Protein AF-A0AB32TNR8-F1 (afdb_monomer_lite)

Sequence (149 aa):
MLELILMVLMFISEAMTLLGLLPPNYVCFHCGIPGHHIRHCPSKGGSSSASHKRIRRSTGIPRSFLLEVDDPNRKGVMMDGSGKYVIPIIDAEAYAAEKKKRPSFSCQTKPLSSSSSAGAASSVQDARGKRSRSPSPPETHGDQKRPRH

pLDDT: mean 75.13, std 16.67, range [41.12, 95.94]

Foldseek 3Di:
DVVVVVVVVVVVVVVVLVVQPDPPPDAEQQDRHPRGHVVPDPCPPPPPPCSVPPAAEPPPDDPVQWDFDQDCPDPQWHAYPVGTTIHGPVVVVVVVDDDDDDPPPDPDDDDDDDDDDDDDDDDDDDDDPDPPDDDDPDDDPPDDDDDDD

Radius of gyration: 29.16 Å; chains: 1; bounding box: 66×81×68 Å

Secondary structure (DSSP, 8-state):
-HHHHHHHHHHHHHHHHHTT---TT-B-TTT--BSS-GGG-GGGGSS-------PEE-TT--GGGEEE-S-TTSTT-EE-TTS-EEEEHHHHHHHHS----PPP----------------------------PPPPPP-------PPP-

Structure (mmCIF, N/CA/C/O backbone):
data_AF-A0AB32TNR8-F1
#
_entry.id   AF-A0AB32TNR8-F1
#
loop_
_atom_site.group_PDB
_atom_site.id
_atom_site.type_symbol
_atom_site.label_atom_id
_atom_site.label_alt_id
_atom_site.label_comp_id
_atom_site.label_asym_id
_atom_site.label_entity_id
_atom_site.label_seq_id
_atom_site.pdbx_PDB_ins_code
_atom_site.Cartn_x
_atom_site.Cartn_y
_atom_site.Cartn_z
_atom_site.occupancy
_atom_site.B_iso_or_equiv
_atom_site.auth_seq_id
_atom_site.auth_comp_id
_atom_site.auth_asym_id
_atom_site.auth_atom_id
_atom_site.pdbx_PDB_model_num
ATOM 1 N N . MET A 1 1 ? 23.024 -1.042 -47.379 1.00 90.88 1 MET A N 1
ATOM 2 C CA . MET A 1 1 ? 22.684 -2.178 -46.490 1.00 90.88 1 MET A CA 1
ATOM 3 C C . MET A 1 1 ? 22.889 -1.814 -45.026 1.00 90.88 1 MET A C 1
ATOM 5 O O . MET A 1 1 ? 21.903 -1.819 -44.310 1.00 90.88 1 MET A O 1
ATOM 9 N N . LEU A 1 2 ? 24.103 -1.439 -44.594 1.00 93.06 2 LEU A N 1
ATOM 10 C CA . LEU A 1 2 ? 24.375 -1.065 -43.194 1.00 93.06 2 LEU A CA 1
ATOM 11 C C . LEU A 1 2 ? 23.494 0.084 -42.674 1.00 93.06 2 LEU A C 1
ATOM 13 O O . LEU A 1 2 ? 22.885 -0.064 -41.625 1.00 93.06 2 LEU A O 1
ATOM 17 N N . GLU A 1 3 ? 23.357 1.172 -43.437 1.00 92.12 3 GLU A N 1
ATOM 18 C CA . GLU A 1 3 ? 22.508 2.316 -43.052 1.00 92.12 3 GLU A CA 1
ATOM 19 C C . GLU A 1 3 ? 21.052 1.911 -42.796 1.00 92.12 3 GLU A C 1
ATOM 21 O O . GLU A 1 3 ? 20.466 2.257 -41.775 1.00 92.12 3 GLU A O 1
ATOM 26 N N . LEU A 1 4 ? 20.483 1.090 -43.685 1.00 92.44 4 LEU A N 1
ATOM 27 C CA . LEU A 1 4 ? 19.126 0.570 -43.522 1.00 92.44 4 LEU A CA 1
ATOM 28 C C . LEU A 1 4 ? 19.015 -0.322 -42.276 1.00 92.44 4 LEU A C 1
ATOM 30 O O . LEU A 1 4 ? 18.015 -0.258 -41.569 1.00 92.44 4 LEU A O 1
ATOM 34 N N . ILE A 1 5 ? 20.045 -1.122 -41.983 1.00 94.31 5 ILE A N 1
ATOM 35 C CA . ILE A 1 5 ? 20.099 -1.946 -40.770 1.00 94.31 5 ILE A CA 1
ATOM 36 C C . ILE A 1 5 ? 20.127 -1.050 -39.525 1.00 94.31 5 ILE A C 1
ATOM 38 O O . ILE A 1 5 ? 19.352 -1.292 -38.607 1.00 94.31 5 ILE A O 1
ATOM 42 N N . LEU A 1 6 ? 20.946 0.006 -39.495 1.00 93.75 6 LEU A N 1
ATOM 43 C CA . LEU A 1 6 ? 21.004 0.942 -38.366 1.00 93.75 6 LEU A CA 1
ATOM 44 C C . LEU A 1 6 ? 19.667 1.658 -38.148 1.00 93.75 6 LEU A C 1
ATOM 46 O O . LEU A 1 6 ? 19.186 1.703 -37.018 1.00 93.75 6 LEU A O 1
ATOM 50 N N . MET A 1 7 ? 19.021 2.133 -39.217 1.00 90.06 7 MET A N 1
ATOM 51 C CA . MET A 1 7 ? 17.698 2.760 -39.128 1.00 90.06 7 MET A CA 1
ATOM 52 C C . MET A 1 7 ? 16.641 1.796 -38.580 1.00 90.06 7 MET A C 1
ATOM 54 O O . MET A 1 7 ? 15.867 2.164 -37.699 1.00 90.06 7 MET A O 1
ATOM 58 N N . VAL A 1 8 ? 16.623 0.549 -39.059 1.00 93.25 8 VAL A N 1
ATOM 59 C CA . VAL A 1 8 ? 15.684 -0.476 -38.581 1.00 93.25 8 VAL A CA 1
ATOM 60 C C . VAL A 1 8 ? 15.971 -0.847 -37.123 1.00 93.25 8 VAL A C 1
ATOM 62 O O . VAL A 1 8 ? 15.034 -0.968 -36.342 1.00 93.25 8 VAL A O 1
ATOM 65 N N . LEU A 1 9 ? 17.236 -0.969 -36.710 1.00 90.88 9 LEU A N 1
ATOM 66 C CA . LEU A 1 9 ? 17.606 -1.247 -35.318 1.00 90.88 9 LEU A CA 1
ATOM 67 C C . LEU A 1 9 ? 17.250 -0.095 -34.374 1.00 90.88 9 LEU A C 1
ATOM 69 O O . LEU A 1 9 ? 16.759 -0.356 -33.277 1.00 90.88 9 LEU A O 1
ATOM 73 N N . MET A 1 10 ? 17.452 1.159 -34.783 1.00 86.31 10 MET A N 1
ATOM 74 C CA . MET A 1 10 ? 17.011 2.324 -34.011 1.00 86.31 10 MET A CA 1
ATOM 75 C C . MET A 1 10 ? 15.488 2.352 -33.886 1.00 86.31 10 MET A C 1
ATOM 77 O O . MET A 1 10 ? 14.982 2.469 -32.774 1.00 86.31 10 MET A O 1
ATOM 81 N N . PHE A 1 11 ? 14.763 2.128 -34.986 1.00 83.50 11 PHE A N 1
ATOM 82 C CA . PHE A 1 11 ? 13.301 2.086 -34.979 1.00 83.50 11 PHE A CA 1
ATOM 83 C C . PHE A 1 11 ? 12.753 0.929 -34.137 1.00 83.50 11 PHE A C 1
ATOM 85 O O . PHE A 1 11 ? 11.783 1.108 -33.413 1.00 83.50 11 PHE A O 1
ATOM 92 N N . ILE A 1 12 ? 13.373 -0.254 -34.181 1.00 82.94 12 ILE A N 1
ATOM 93 C CA . ILE A 1 12 ? 13.003 -1.388 -33.321 1.00 82.94 12 ILE A CA 1
ATOM 94 C C . ILE A 1 12 ? 13.351 -1.091 -31.861 1.00 82.94 12 ILE A C 1
ATOM 96 O O . ILE A 1 12 ? 12.577 -1.450 -30.980 1.00 82.94 12 ILE A O 1
ATOM 100 N N . SER A 1 13 ? 14.478 -0.431 -31.580 1.00 78.38 13 SER A N 1
ATOM 101 C CA . SER A 1 13 ? 14.865 -0.065 -30.212 1.00 78.38 13 SER A CA 1
ATOM 102 C C . SER A 1 13 ? 13.883 0.939 -29.618 1.00 78.38 13 SER A C 1
ATOM 104 O O . SER A 1 13 ? 13.399 0.722 -28.510 1.00 78.38 13 SER A O 1
ATOM 106 N N . GLU A 1 14 ? 13.528 1.975 -30.383 1.00 71.38 14 GLU A N 1
ATOM 107 C CA . GLU A 1 14 ? 12.462 2.919 -30.048 1.00 71.38 14 GLU A CA 1
ATOM 108 C C . GLU A 1 14 ? 11.114 2.212 -29.936 1.00 71.38 14 GLU A C 1
ATOM 110 O O . GLU A 1 14 ? 10.402 2.411 -28.965 1.00 71.38 14 GLU A O 1
ATOM 115 N N . ALA A 1 15 ? 10.759 1.319 -30.860 1.00 65.25 15 ALA A N 1
ATOM 116 C CA . ALA A 1 15 ? 9.513 0.567 -30.785 1.00 65.25 15 ALA A CA 1
ATOM 117 C C . ALA A 1 15 ? 9.476 -0.377 -29.575 1.00 65.25 15 ALA A C 1
ATOM 119 O O . ALA A 1 15 ? 8.411 -0.575 -29.014 1.00 65.25 15 ALA A O 1
ATOM 120 N N . MET A 1 16 ? 10.599 -0.934 -29.118 1.00 67.25 16 MET A N 1
ATOM 121 C CA . MET A 1 16 ? 10.672 -1.748 -27.899 1.00 67.25 16 MET A CA 1
ATOM 122 C C . MET A 1 16 ? 10.513 -0.889 -26.637 1.00 67.25 16 MET A C 1
ATOM 124 O O . MET A 1 16 ? 9.838 -1.315 -25.698 1.00 67.25 16 MET A O 1
ATOM 128 N N . THR A 1 17 ? 11.045 0.338 -26.618 1.00 63.41 17 THR A N 1
ATOM 129 C CA . THR A 1 17 ? 10.721 1.323 -25.572 1.00 63.41 17 THR A CA 1
ATOM 130 C C . THR A 1 17 ? 9.284 1.836 -25.692 1.00 63.41 17 THR A C 1
ATOM 132 O O . THR A 1 17 ? 8.652 2.081 -24.663 1.00 63.41 17 THR A O 1
ATOM 135 N N . LEU A 1 18 ? 8.719 1.925 -26.903 1.00 57.72 18 LEU A N 1
ATOM 136 C CA . LEU A 1 18 ? 7.360 2.420 -27.135 1.00 57.72 18 LEU A CA 1
ATOM 137 C C . LEU A 1 18 ? 6.258 1.355 -26.981 1.00 57.72 18 LEU A C 1
ATOM 139 O O . LEU A 1 18 ? 5.140 1.672 -26.586 1.00 57.72 18 LEU A O 1
ATOM 143 N N . LEU A 1 19 ? 6.551 0.073 -27.190 1.00 58.06 19 LEU A N 1
ATOM 144 C CA . LEU A 1 19 ? 5.688 -1.058 -26.814 1.00 58.06 19 LEU A CA 1
ATOM 145 C C . LEU A 1 19 ? 5.549 -1.158 -25.284 1.00 58.06 19 LEU A C 1
ATOM 147 O O . LEU A 1 19 ? 4.656 -1.831 -24.769 1.00 58.06 19 LEU A O 1
ATOM 151 N N . GLY A 1 20 ? 6.406 -0.432 -24.561 1.00 58.81 20 GLY A N 1
ATOM 152 C CA . GLY A 1 20 ? 6.301 -0.106 -23.149 1.00 58.81 20 GLY A CA 1
ATOM 153 C C . GLY A 1 20 ? 5.875 1.337 -22.866 1.00 58.81 20 GLY A C 1
ATOM 154 O O . GLY A 1 20 ? 6.177 1.797 -21.765 1.00 58.81 20 GLY A O 1
ATOM 155 N N . LEU A 1 21 ? 5.201 2.048 -23.791 1.00 66.56 21 LEU A N 1
ATOM 156 C CA . LEU A 1 21 ? 4.658 3.390 -23.544 1.00 66.56 21 LEU A CA 1
ATOM 157 C C . LEU A 1 21 ? 3.639 3.341 -22.411 1.00 66.56 21 LEU A C 1
ATOM 159 O O . LEU A 1 21 ? 2.431 3.167 -22.574 1.00 66.56 21 LEU A O 1
ATOM 163 N N . LEU A 1 22 ? 4.172 3.516 -21.217 1.00 72.56 22 LEU A N 1
ATOM 164 C CA . LEU A 1 22 ? 3.418 3.860 -20.047 1.00 72.56 22 LEU A CA 1
ATOM 165 C C . LEU A 1 22 ? 2.767 5.219 -20.299 1.00 72.56 22 LEU A C 1
ATOM 167 O O . LEU A 1 22 ? 3.429 6.119 -20.820 1.00 72.56 22 LEU A O 1
ATOM 171 N N . PRO A 1 23 ? 1.491 5.396 -19.915 1.00 82.62 23 PRO A N 1
ATOM 172 C CA . PRO A 1 23 ? 0.881 6.715 -19.887 1.00 82.62 23 PRO A CA 1
ATOM 173 C C . PRO A 1 23 ? 1.836 7.725 -19.228 1.00 82.62 23 PRO A C 1
ATOM 175 O O . PRO A 1 23 ? 2.501 7.353 -18.258 1.00 82.62 23 PRO A O 1
ATOM 178 N N . PRO A 1 24 ? 1.890 8.991 -19.680 1.00 80.69 24 PRO A N 1
ATOM 179 C CA . PRO A 1 24 ? 2.877 9.973 -19.210 1.00 80.69 24 PRO A CA 1
ATOM 180 C C . PRO A 1 24 ? 2.861 10.183 -17.685 1.00 80.69 24 PRO A C 1
ATOM 182 O O . PRO A 1 24 ? 3.862 10.580 -17.102 1.00 80.69 24 PRO A O 1
ATOM 185 N N . ASN A 1 25 ? 1.744 9.846 -17.029 1.00 86.75 25 ASN A N 1
ATOM 186 C CA . ASN A 1 25 ? 1.550 9.945 -15.581 1.00 86.75 25 ASN A CA 1
ATOM 187 C C . ASN A 1 25 ? 1.477 8.579 -14.872 1.00 86.75 25 ASN A C 1
ATOM 189 O O . ASN A 1 25 ? 1.022 8.492 -13.729 1.00 86.75 25 ASN A O 1
ATOM 193 N N . TYR A 1 26 ? 1.853 7.485 -15.539 1.00 89.25 26 TYR A N 1
ATOM 194 C CA . TYR A 1 26 ? 1.895 6.176 -14.900 1.00 89.25 26 TYR A CA 1
ATOM 195 C C . TYR A 1 26 ? 3.079 6.107 -13.933 1.00 89.25 26 TYR A C 1
ATOM 197 O O . TYR A 1 26 ? 4.220 6.432 -14.257 1.00 89.25 26 TYR A O 1
ATOM 205 N N . VAL A 1 27 ? 2.803 5.582 -12.746 1.00 87.12 27 VAL A N 1
ATOM 206 C CA . VAL A 1 27 ? 3.785 5.348 -11.689 1.00 87.12 27 VAL A CA 1
ATOM 207 C C . VAL A 1 27 ? 3.736 3.879 -11.312 1.00 87.12 27 VAL A C 1
ATOM 209 O O . VAL A 1 27 ? 2.649 3.321 -11.146 1.00 87.12 27 VAL A O 1
ATOM 212 N N . CYS A 1 28 ? 4.897 3.245 -11.155 1.00 86.69 28 CYS A N 1
ATOM 213 C CA . CYS 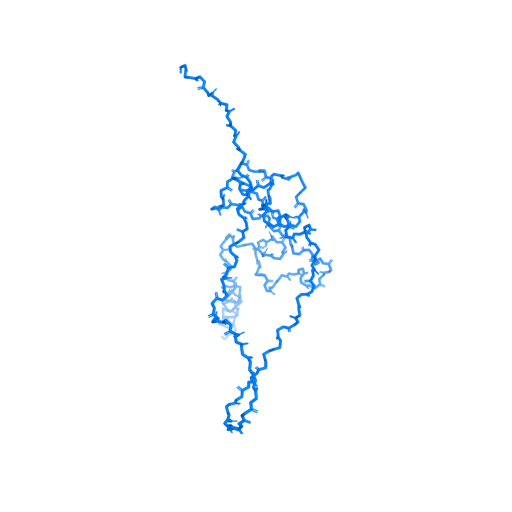A 1 28 ? 4.963 1.841 -10.784 1.00 86.69 28 CYS A CA 1
ATOM 214 C C . CYS A 1 28 ? 4.203 1.580 -9.478 1.00 86.69 28 CYS A C 1
ATOM 216 O O . CYS A 1 28 ? 4.481 2.187 -8.448 1.00 86.69 28 CYS A O 1
ATOM 218 N N . PHE A 1 29 ? 3.257 0.639 -9.491 1.00 85.38 29 PHE A N 1
ATOM 219 C CA . PHE A 1 29 ? 2.476 0.289 -8.300 1.00 85.38 29 PHE A CA 1
ATOM 220 C C . PHE A 1 29 ? 3.276 -0.478 -7.233 1.00 85.38 29 PHE A C 1
ATOM 222 O O . PHE A 1 29 ? 2.773 -0.665 -6.130 1.00 85.38 29 PHE A O 1
ATOM 229 N N . HIS A 1 30 ? 4.501 -0.914 -7.543 1.00 84.06 30 HIS A N 1
ATOM 230 C CA . HIS A 1 30 ? 5.380 -1.585 -6.585 1.00 84.06 30 HIS A CA 1
ATOM 231 C C . HIS A 1 30 ? 6.229 -0.586 -5.784 1.00 84.06 30 HIS A C 1
ATOM 233 O O . HIS A 1 30 ? 6.191 -0.606 -4.557 1.00 84.06 30 HIS A O 1
ATOM 239 N N . CYS A 1 31 ? 6.976 0.291 -6.470 1.00 85.19 31 CYS A N 1
ATOM 240 C CA . CYS A 1 31 ? 7.913 1.240 -5.845 1.00 85.19 31 CYS A CA 1
ATOM 241 C C . CYS A 1 31 ? 7.456 2.708 -5.870 1.00 85.19 31 CYS A C 1
ATOM 243 O O . CYS A 1 31 ? 8.047 3.538 -5.193 1.00 85.19 31 CYS A O 1
ATOM 245 N N . GLY A 1 32 ? 6.428 3.059 -6.647 1.00 84.75 32 GLY A N 1
ATOM 246 C CA . GLY A 1 32 ? 5.932 4.434 -6.754 1.00 84.75 32 GLY A CA 1
ATOM 247 C C . GLY A 1 32 ? 6.746 5.364 -7.661 1.00 84.75 32 GLY A C 1
ATOM 248 O O . GLY A 1 32 ? 6.457 6.554 -7.674 1.00 84.75 32 GLY A O 1
ATOM 249 N N . ILE A 1 33 ? 7.717 4.852 -8.424 1.00 84.69 33 ILE A N 1
ATOM 250 C CA . ILE A 1 33 ? 8.584 5.641 -9.320 1.00 84.69 33 ILE A CA 1
ATOM 251 C C . ILE A 1 33 ? 8.046 5.570 -10.769 1.00 84.69 33 ILE A C 1
ATOM 253 O O . ILE A 1 33 ? 7.587 4.496 -11.184 1.00 84.69 33 ILE A O 1
ATOM 257 N N . PRO A 1 34 ? 8.035 6.678 -11.542 1.00 87.12 34 PRO A N 1
ATOM 258 C CA . PRO A 1 34 ? 7.630 6.668 -12.950 1.00 87.12 34 PRO A CA 1
ATOM 259 C C . PRO A 1 34 ? 8.659 5.964 -13.854 1.00 87.12 34 PRO A C 1
ATOM 261 O O . PRO A 1 34 ? 9.770 5.644 -13.437 1.00 87.12 34 PRO A O 1
ATOM 264 N N . GLY A 1 35 ? 8.277 5.697 -15.105 1.00 86.38 35 GLY A N 1
ATOM 265 C CA . GLY A 1 35 ? 9.186 5.195 -16.147 1.00 86.38 35 GLY A CA 1
ATOM 266 C C . GLY A 1 35 ? 9.231 3.675 -16.345 1.00 86.38 35 GLY A C 1
ATOM 267 O O . GLY A 1 35 ? 9.820 3.220 -17.318 1.00 86.38 35 GLY A O 1
ATOM 268 N N . HIS A 1 36 ? 8.596 2.866 -15.488 1.00 87.56 36 HIS A N 1
ATOM 269 C CA . HIS A 1 36 ? 8.535 1.409 -15.681 1.00 87.56 36 HIS A CA 1
ATOM 270 C C . HIS A 1 36 ? 7.232 0.787 -15.167 1.00 87.56 36 HIS A C 1
ATOM 272 O O . HIS A 1 36 ? 6.639 1.236 -14.186 1.00 87.56 36 HIS A O 1
ATOM 278 N N . HIS A 1 37 ? 6.768 -0.276 -15.827 1.00 87.62 37 HIS A N 1
ATOM 279 C CA . HIS A 1 37 ? 5.550 -0.999 -15.450 1.00 87.62 37 HIS A CA 1
ATOM 280 C C . HIS A 1 37 ? 5.746 -1.805 -14.154 1.00 87.62 37 HIS A C 1
ATOM 282 O O . HIS A 1 37 ? 6.850 -2.270 -13.883 1.00 87.62 37 HIS A O 1
ATOM 288 N N . ILE A 1 38 ? 4.670 -2.098 -13.403 1.00 86.19 38 ILE A N 1
ATOM 289 C CA . ILE A 1 38 ? 4.741 -2.938 -12.184 1.00 86.19 38 ILE A CA 1
ATOM 290 C C . ILE A 1 38 ? 5.389 -4.308 -12.453 1.00 86.19 38 ILE A C 1
ATOM 292 O O . ILE A 1 38 ? 6.078 -4.852 -11.593 1.00 86.19 38 ILE A O 1
ATOM 296 N N . ARG A 1 39 ? 5.223 -4.855 -13.665 1.00 86.88 39 ARG A N 1
ATOM 297 C CA . ARG A 1 39 ? 5.818 -6.142 -14.062 1.00 86.88 39 ARG A CA 1
ATOM 298 C C . ARG A 1 39 ? 7.341 -6.082 -14.233 1.00 86.88 39 ARG A C 1
ATOM 300 O O . ARG A 1 39 ? 7.990 -7.095 -13.977 1.00 86.88 39 ARG A O 1
ATOM 307 N N . HIS A 1 40 ? 7.873 -4.914 -14.598 1.00 86.12 40 HIS A N 1
ATOM 308 C CA . HIS A 1 40 ? 9.288 -4.631 -14.870 1.00 86.12 40 HIS A CA 1
ATOM 309 C C . HIS A 1 40 ? 9.918 -3.764 -13.767 1.00 86.12 40 HIS A C 1
ATOM 311 O O . HIS A 1 40 ? 10.819 -2.973 -14.026 1.00 86.12 40 HIS A O 1
ATOM 317 N N . CYS A 1 41 ? 9.412 -3.861 -12.534 1.00 86.38 41 CYS A N 1
ATOM 318 C CA . CYS A 1 41 ? 9.961 -3.110 -11.412 1.00 86.38 41 CYS A CA 1
ATOM 319 C C . CYS A 1 41 ? 11.409 -3.548 -11.126 1.00 86.38 41 CYS A C 1
ATOM 321 O O . CYS A 1 41 ? 11.613 -4.723 -10.812 1.00 86.38 41 CYS A O 1
ATOM 323 N N . PRO A 1 42 ? 12.402 -2.639 -11.155 1.00 86.12 42 PRO A N 1
ATOM 324 C CA . PRO A 1 42 ? 13.795 -2.984 -10.865 1.00 86.12 42 PRO A CA 1
ATOM 325 C C . PRO A 1 42 ? 13.975 -3.467 -9.417 1.00 86.12 42 PRO A C 1
ATOM 327 O O . PRO A 1 42 ? 14.850 -4.273 -9.127 1.00 86.12 42 PRO A O 1
ATOM 330 N N . SER A 1 43 ? 13.080 -3.058 -8.509 1.00 79.12 43 SER A N 1
ATOM 331 C CA . SER A 1 43 ? 13.062 -3.501 -7.110 1.00 79.12 43 SER A CA 1
ATOM 332 C C . SER A 1 43 ? 12.534 -4.932 -6.911 1.00 79.12 43 SER A C 1
ATOM 334 O O . SER A 1 43 ? 12.554 -5.416 -5.783 1.00 79.12 43 SER A O 1
ATOM 336 N N . LYS A 1 44 ? 12.046 -5.624 -7.952 1.00 71.44 44 LYS A N 1
ATOM 337 C CA . LYS A 1 44 ? 11.392 -6.944 -7.829 1.00 71.44 44 LYS A CA 1
ATOM 338 C C . LYS A 1 44 ? 12.338 -8.063 -7.357 1.00 71.44 44 LYS A C 1
ATOM 340 O O . LYS A 1 44 ? 11.861 -9.082 -6.871 1.00 71.44 44 LYS A O 1
ATOM 345 N N . GLY A 1 45 ? 13.654 -7.870 -7.488 1.00 65.12 45 GLY A N 1
ATOM 346 C CA . GLY A 1 45 ? 14.688 -8.811 -7.033 1.00 65.12 45 GLY A CA 1
ATOM 347 C C . GLY A 1 45 ? 15.359 -8.453 -5.701 1.00 65.12 45 GLY A C 1
ATOM 348 O O . GLY A 1 45 ? 16.204 -9.210 -5.235 1.00 65.12 45 GLY A O 1
ATOM 349 N N . GLY A 1 46 ? 15.012 -7.318 -5.087 1.00 59.66 46 GLY A N 1
ATOM 350 C CA . GLY A 1 46 ? 15.579 -6.868 -3.815 1.00 59.66 46 GLY A CA 1
ATOM 351 C C . GLY A 1 46 ? 14.544 -6.952 -2.699 1.00 59.66 46 GLY A C 1
ATOM 352 O O . GLY A 1 46 ? 13.373 -6.663 -2.923 1.00 59.66 46 GLY A O 1
ATOM 353 N N . SER A 1 47 ? 14.976 -7.344 -1.503 1.00 56.91 47 SER A N 1
ATOM 354 C CA . SER A 1 47 ? 14.200 -7.520 -0.266 1.00 56.91 47 SER A CA 1
ATOM 355 C C . SER A 1 47 ? 13.482 -6.242 0.233 1.00 56.91 47 SER A C 1
ATOM 357 O O . SER A 1 47 ? 13.732 -5.750 1.329 1.00 56.91 47 SER A O 1
ATOM 359 N N . SER A 1 48 ? 12.551 -5.704 -0.549 1.00 53.78 48 SER A N 1
ATOM 360 C CA . SER A 1 48 ? 11.576 -4.701 -0.124 1.00 53.78 48 SER A CA 1
ATOM 361 C C . SER A 1 48 ? 10.182 -5.228 -0.455 1.00 53.78 48 SER A C 1
ATOM 363 O O . SER A 1 48 ? 9.526 -4.829 -1.415 1.00 53.78 48 SER A O 1
ATOM 365 N N . SER A 1 49 ? 9.735 -6.200 0.344 1.00 52.22 49 SER A N 1
ATOM 366 C CA . SER A 1 49 ? 8.382 -6.773 0.301 1.00 52.22 49 SER A CA 1
ATOM 367 C C . SER A 1 49 ? 7.296 -5.792 0.763 1.00 52.22 49 SER A C 1
ATOM 369 O O . SER A 1 49 ? 6.108 -6.121 0.766 1.00 52.22 49 SER A O 1
ATOM 371 N N . ALA A 1 50 ? 7.671 -4.564 1.113 1.00 54.78 50 ALA A N 1
ATOM 372 C CA . ALA A 1 50 ? 6.742 -3.471 1.284 1.00 54.78 50 ALA A CA 1
ATOM 373 C C . ALA A 1 50 ? 6.473 -2.848 -0.089 1.00 54.78 50 ALA A C 1
ATOM 375 O O . ALA A 1 50 ? 7.021 -1.801 -0.419 1.00 54.78 50 ALA A O 1
ATOM 376 N N . SER A 1 51 ? 5.607 -3.471 -0.903 1.00 58.28 51 SER A N 1
ATOM 377 C CA . SER A 1 51 ? 4.925 -2.719 -1.965 1.00 58.28 51 SER A CA 1
ATOM 378 C C . SER A 1 51 ? 4.410 -1.447 -1.305 1.00 58.28 51 SER A C 1
ATOM 380 O O . SER A 1 51 ? 3.644 -1.570 -0.347 1.00 58.28 51 SER A O 1
ATOM 382 N N . HIS A 1 52 ? 4.885 -0.268 -1.718 1.00 62.41 52 HIS A N 1
ATOM 383 C CA . HIS A 1 52 ? 4.511 0.989 -1.073 1.00 62.41 52 HIS A CA 1
ATOM 384 C C . HIS A 1 52 ? 2.987 1.075 -1.154 1.00 62.41 52 HIS A C 1
ATOM 386 O O . HIS A 1 52 ? 2.430 1.349 -2.222 1.00 62.41 52 HIS A O 1
ATOM 392 N N . LYS A 1 53 ? 2.295 0.731 -0.059 1.00 68.88 53 LYS A N 1
ATOM 393 C CA . LYS A 1 53 ? 0.838 0.660 -0.040 1.00 68.88 53 LYS A CA 1
ATOM 394 C C . LYS A 1 53 ? 0.366 2.090 -0.117 1.00 68.88 53 LYS A C 1
ATOM 396 O O . LYS A 1 53 ? 0.285 2.784 0.887 1.00 68.88 53 LYS A O 1
ATOM 401 N N . ARG A 1 54 ? 0.112 2.547 -1.340 1.00 77.81 54 ARG A N 1
ATOM 402 C CA . ARG A 1 54 ? -0.439 3.870 -1.578 1.00 77.81 54 ARG A CA 1
ATOM 403 C C . ARG A 1 54 ? -1.758 3.947 -0.817 1.00 77.81 54 ARG A C 1
ATOM 405 O O . ARG A 1 54 ? -2.691 3.212 -1.152 1.00 77.81 54 ARG A O 1
ATOM 412 N N . ILE A 1 55 ? -1.807 4.811 0.192 1.00 84.19 55 ILE A N 1
ATOM 413 C CA . ILE A 1 55 ? -3.012 5.048 0.981 1.00 84.19 55 ILE A CA 1
ATOM 414 C C . ILE A 1 55 ? -4.098 5.517 0.010 1.00 84.19 55 ILE A C 1
ATOM 416 O O . ILE A 1 55 ? -3.911 6.460 -0.764 1.00 84.19 55 ILE A O 1
ATOM 420 N N . ARG A 1 56 ? -5.201 4.768 -0.043 1.00 87.81 56 ARG A N 1
ATOM 421 C CA . ARG A 1 56 ? -6.325 5.057 -0.939 1.00 87.81 56 ARG A CA 1
ATOM 422 C C . ARG A 1 56 ? -7.215 6.113 -0.293 1.00 87.81 56 ARG A C 1
ATOM 424 O O . ARG A 1 56 ? -7.318 6.160 0.925 1.00 87.81 56 ARG A O 1
ATOM 431 N N . ARG A 1 57 ? -7.875 6.943 -1.101 1.00 92.06 57 ARG A N 1
ATOM 432 C CA . ARG A 1 57 ? -8.885 7.882 -0.594 1.00 92.06 57 ARG A CA 1
ATOM 433 C C . ARG A 1 57 ? -10.207 7.157 -0.327 1.00 92.06 57 ARG A C 1
ATOM 435 O O . ARG A 1 57 ? -10.582 6.293 -1.119 1.00 92.06 57 ARG A O 1
ATOM 442 N N . SER A 1 58 ? -10.921 7.511 0.739 1.00 92.56 58 SER A N 1
ATOM 443 C CA . SER A 1 58 ? -12.252 6.990 1.081 1.00 92.56 58 SER A CA 1
ATOM 444 C C . SER A 1 58 ? -13.344 7.666 0.240 1.00 92.56 58 SER A C 1
ATOM 446 O O . SER A 1 58 ? -14.220 8.379 0.719 1.00 92.56 58 SER A O 1
ATOM 448 N N . THR A 1 59 ? -13.290 7.465 -1.075 1.00 92.00 59 THR A N 1
ATOM 449 C CA . THR A 1 59 ? -14.312 7.972 -1.998 1.00 92.00 59 THR A CA 1
ATOM 450 C C . THR A 1 59 ? -15.578 7.116 -1.925 1.00 92.00 59 THR A C 1
ATOM 452 O O . THR A 1 59 ? -15.495 5.900 -2.082 1.00 92.00 59 THR A O 1
ATOM 455 N N . GLY A 1 60 ? -16.749 7.736 -1.737 1.00 92.94 60 GLY A N 1
ATOM 456 C CA . GLY A 1 60 ? -18.054 7.055 -1.782 1.00 92.94 60 GLY A CA 1
ATOM 457 C C . GLY A 1 60 ? -18.503 6.376 -0.480 1.00 92.94 60 GLY A C 1
ATOM 458 O O . GLY A 1 60 ? -19.607 5.844 -0.436 1.00 92.94 60 GLY A O 1
ATOM 459 N N . ILE A 1 61 ? -17.692 6.414 0.581 1.00 92.81 61 ILE A N 1
ATOM 460 C CA . ILE A 1 61 ? -18.050 5.884 1.905 1.00 92.81 61 ILE A CA 1
ATOM 461 C C . ILE A 1 61 ? -18.524 7.051 2.788 1.00 92.81 61 ILE A C 1
ATOM 463 O O . ILE A 1 61 ? -17.803 8.046 2.896 1.00 92.81 61 ILE A O 1
ATOM 467 N N . PRO A 1 62 ? -19.705 6.977 3.429 1.00 94.81 62 PRO A N 1
ATOM 468 C CA . PRO A 1 62 ? -20.159 8.036 4.324 1.00 94.81 62 PRO A CA 1
ATOM 469 C C . PRO A 1 62 ? -19.257 8.173 5.559 1.00 94.81 62 PRO A C 1
ATOM 471 O O . PRO A 1 62 ? -18.773 7.180 6.101 1.00 94.81 62 PRO A O 1
ATOM 474 N N . ARG A 1 63 ? -19.081 9.406 6.053 1.00 93.31 63 ARG A N 1
ATOM 475 C CA . ARG A 1 63 ? -18.196 9.712 7.195 1.00 93.31 63 ARG A CA 1
ATOM 476 C C . ARG A 1 63 ? -18.564 8.980 8.488 1.00 93.31 63 ARG A C 1
ATOM 478 O O . ARG A 1 63 ? -17.674 8.645 9.249 1.00 93.31 63 ARG A O 1
ATOM 485 N N . SER A 1 64 ? -19.840 8.670 8.705 1.00 94.69 64 SER A N 1
ATOM 486 C CA . SER A 1 64 ? -20.297 7.913 9.879 1.00 94.69 64 SER A CA 1
ATOM 487 C C . SER A 1 64 ? -19.815 6.459 9.916 1.00 94.69 64 SER A C 1
ATOM 489 O O . SER A 1 64 ? -19.863 5.833 10.966 1.00 94.69 64 SER A O 1
ATOM 491 N N . PHE A 1 65 ? -19.353 5.916 8.787 1.00 95.25 65 PHE A N 1
ATOM 492 C CA . PHE A 1 65 ? -18.812 4.558 8.685 1.00 95.25 65 PHE A CA 1
ATOM 493 C C . PHE A 1 65 ? -17.283 4.550 8.788 1.00 95.25 65 PHE A C 1
ATOM 495 O O . PHE A 1 65 ? -16.667 3.492 8.655 1.00 95.25 65 PHE A O 1
ATOM 502 N N . LEU A 1 66 ? -16.667 5.718 8.985 1.00 95.31 66 LEU A N 1
ATOM 503 C CA . LEU A 1 66 ? -15.228 5.904 9.070 1.00 95.31 66 LEU A CA 1
ATOM 504 C C . LEU A 1 66 ? -14.835 6.192 10.521 1.00 95.31 66 LEU A C 1
ATOM 506 O O . LEU A 1 66 ? -15.409 7.053 11.179 1.00 95.31 66 LEU A O 1
ATOM 510 N N . LEU A 1 67 ? -13.826 5.471 10.990 1.00 94.38 67 LEU A N 1
ATOM 511 C CA . LEU A 1 67 ? -13.130 5.710 12.242 1.00 94.38 67 LEU A CA 1
ATOM 512 C C . LEU A 1 67 ? -11.867 6.517 11.935 1.00 94.38 67 LEU A C 1
ATOM 514 O O . LEU A 1 67 ? -11.027 6.041 11.172 1.00 94.38 67 LEU A O 1
ATOM 518 N N . GLU A 1 68 ? -11.735 7.718 12.499 1.00 95.00 68 GLU A N 1
ATOM 519 C CA . GLU A 1 68 ? -10.490 8.499 12.429 1.00 95.00 68 GLU A CA 1
ATOM 520 C C . GLU A 1 68 ? -9.380 7.781 13.220 1.00 95.00 68 GLU A C 1
ATOM 522 O O . GLU A 1 68 ? -9.628 7.220 14.288 1.00 95.00 68 GLU A O 1
ATOM 527 N N . VAL A 1 69 ? -8.168 7.744 12.666 1.00 93.75 69 VAL A N 1
ATOM 528 C CA . VAL A 1 69 ? -7.003 7.048 13.234 1.00 93.75 69 VAL A CA 1
ATOM 529 C C . VAL A 1 69 ? -5.770 7.924 13.040 1.00 93.75 69 VAL A C 1
ATOM 531 O O . VAL A 1 69 ? -5.621 8.514 11.980 1.00 93.75 69 VAL A O 1
ATOM 534 N N . ASP A 1 70 ? -4.862 7.985 14.013 1.00 93.44 70 ASP A N 1
ATOM 535 C CA . ASP A 1 70 ? -3.622 8.769 13.879 1.00 93.44 70 ASP A CA 1
ATOM 536 C C . ASP A 1 70 ? -2.501 7.993 13.160 1.00 93.44 70 ASP A C 1
ATOM 538 O O . ASP A 1 70 ? -1.651 8.578 12.489 1.00 93.44 70 ASP A O 1
ATOM 542 N N . ASP A 1 71 ? -2.519 6.660 13.252 1.00 91.12 71 ASP A N 1
ATOM 543 C CA . ASP A 1 71 ? -1.491 5.768 12.712 1.00 91.12 71 ASP A CA 1
ATOM 544 C C . ASP A 1 71 ? -1.659 5.473 11.205 1.00 91.12 71 ASP A C 1
ATOM 546 O O . ASP A 1 71 ? -2.532 4.680 10.826 1.00 91.12 71 ASP A O 1
ATOM 550 N N . PRO A 1 72 ? -0.764 5.953 10.318 1.00 89.50 72 PRO A N 1
ATOM 551 C CA . PRO A 1 72 ? -0.842 5.671 8.880 1.00 89.50 72 PRO A CA 1
ATOM 552 C C . PRO A 1 72 ? -0.491 4.218 8.510 1.00 89.50 72 PRO A C 1
ATOM 554 O O . PRO A 1 72 ? -0.788 3.767 7.405 1.00 89.50 72 PRO A O 1
ATOM 557 N N . ASN A 1 73 ? 0.156 3.473 9.414 1.00 88.00 73 ASN A N 1
ATOM 558 C CA . ASN A 1 73 ? 0.613 2.098 9.173 1.00 88.00 73 ASN A CA 1
ATOM 559 C C . ASN A 1 73 ? -0.422 1.027 9.577 1.00 88.00 73 ASN A C 1
ATOM 561 O O . ASN A 1 73 ? -0.205 -0.174 9.381 1.00 88.00 73 ASN A O 1
ATOM 565 N N . ARG A 1 74 ? -1.558 1.423 10.164 1.00 88.06 74 ARG A N 1
ATOM 566 C CA . ARG A 1 74 ? -2.600 0.472 10.565 1.00 88.06 74 ARG A CA 1
ATOM 567 C C . ARG A 1 74 ? -3.233 -0.184 9.327 1.00 88.06 74 ARG A C 1
ATOM 569 O O . ARG A 1 74 ? -3.336 0.396 8.246 1.00 88.06 74 ARG A O 1
ATOM 576 N N . LYS A 1 75 ? -3.633 -1.454 9.444 1.00 87.62 75 LYS A N 1
ATOM 577 C CA . LYS A 1 75 ? -4.239 -2.187 8.317 1.00 87.62 75 LYS A CA 1
ATOM 578 C C . LYS A 1 75 ? -5.590 -1.573 7.954 1.00 87.62 75 LYS A C 1
ATOM 580 O O . LYS A 1 75 ? -6.405 -1.337 8.836 1.00 87.62 75 LYS A O 1
ATOM 585 N N . GLY A 1 76 ? -5.825 -1.370 6.658 1.00 88.88 76 GLY A N 1
ATOM 586 C CA . GLY A 1 76 ? -7.073 -0.786 6.158 1.00 88.88 76 GLY A CA 1
ATOM 587 C C . GLY A 1 76 ? -7.130 0.742 6.220 1.00 88.88 76 GLY A C 1
ATOM 588 O O . GLY A 1 76 ? -8.188 1.296 5.955 1.00 88.88 76 GLY A O 1
ATOM 589 N N . VAL A 1 77 ? -6.021 1.423 6.536 1.00 93.31 77 VAL A N 1
ATOM 590 C CA . VAL A 1 77 ? -5.980 2.891 6.535 1.00 93.31 77 VAL A CA 1
ATOM 591 C C . VAL A 1 77 ? -6.191 3.452 5.133 1.00 93.31 77 VAL A C 1
ATOM 593 O O . VAL A 1 77 ? -5.577 3.035 4.146 1.00 93.31 77 VAL A O 1
ATOM 596 N N . MET A 1 78 ? -7.078 4.434 5.083 1.00 93.19 78 MET A N 1
ATOM 597 C CA . MET A 1 78 ? -7.445 5.254 3.944 1.00 93.19 78 MET A CA 1
ATOM 598 C C . MET A 1 78 ? -7.296 6.729 4.337 1.00 93.19 78 MET A C 1
ATOM 600 O O . MET A 1 78 ? -7.175 7.055 5.513 1.00 93.19 78 MET A O 1
ATOM 604 N N . MET A 1 79 ? -7.305 7.630 3.361 1.00 93.62 79 MET A N 1
ATOM 605 C CA . MET A 1 79 ? -7.387 9.074 3.596 1.00 93.62 79 MET A CA 1
ATOM 606 C C . MET A 1 79 ? -8.799 9.570 3.314 1.00 93.62 79 MET A C 1
ATOM 608 O O . MET A 1 79 ? -9.367 9.226 2.278 1.00 93.62 79 MET A O 1
ATOM 612 N N . ASP A 1 80 ? -9.352 10.401 4.185 1.00 93.69 80 ASP A N 1
ATOM 613 C CA . ASP A 1 80 ? -10.597 11.105 3.898 1.00 93.69 80 ASP A CA 1
ATOM 614 C C . ASP A 1 80 ? -10.402 12.241 2.870 1.00 93.69 80 ASP A C 1
ATOM 616 O O . ASP A 1 80 ? -9.306 12.487 2.355 1.00 93.69 80 ASP A O 1
ATOM 620 N N . GLY A 1 81 ? -11.492 12.933 2.526 1.00 91.69 81 GLY A N 1
ATOM 621 C CA . GLY A 1 81 ? -11.433 14.111 1.654 1.00 91.69 81 GLY A CA 1
ATOM 622 C C . GLY A 1 81 ? -10.734 15.323 2.285 1.00 91.69 81 GLY A C 1
ATOM 623 O O . GLY A 1 81 ? -10.359 16.240 1.561 1.00 91.69 81 GLY A O 1
ATOM 624 N N . SER A 1 82 ? -10.550 15.327 3.607 1.00 91.81 82 SER A N 1
ATOM 625 C CA . SER A 1 82 ? -9.906 16.393 4.380 1.00 91.81 82 SER A CA 1
ATOM 626 C C . SER A 1 82 ? -8.409 16.147 4.620 1.00 91.81 82 SER A C 1
ATOM 628 O O . SER A 1 82 ? -7.720 17.051 5.081 1.00 91.81 82 SER A O 1
ATOM 630 N N . GLY A 1 83 ? -7.892 14.962 4.279 1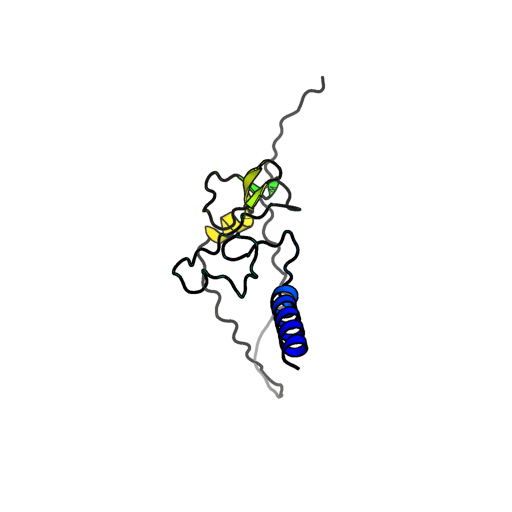.00 91.38 83 GLY A N 1
ATOM 631 C CA . GLY A 1 83 ? -6.498 14.556 4.471 1.00 91.38 83 GLY A CA 1
ATOM 632 C C . GLY A 1 83 ? -6.207 13.803 5.775 1.00 91.38 83 GLY A C 1
ATOM 633 O O . GLY A 1 83 ? -5.047 13.493 6.032 1.00 91.38 83 GLY A O 1
ATOM 634 N N . LYS A 1 84 ? -7.219 13.482 6.583 1.00 94.06 84 LYS A N 1
ATOM 635 C CA . LYS A 1 84 ? -7.097 12.668 7.797 1.00 94.06 84 LYS A CA 1
ATOM 636 C C . LYS A 1 84 ? -7.030 11.180 7.461 1.00 94.06 84 LYS A C 1
ATOM 638 O O . LYS A 1 84 ? -7.625 10.729 6.479 1.00 94.06 84 LYS A O 1
ATOM 643 N N . TYR A 1 85 ? -6.353 10.403 8.301 1.00 95.25 85 TYR A N 1
ATOM 644 C CA . TYR A 1 85 ? -6.342 8.949 8.179 1.00 95.25 85 TYR A CA 1
ATOM 645 C C . TYR A 1 85 ? -7.594 8.349 8.819 1.00 95.25 85 TYR A C 1
ATOM 647 O O . TYR A 1 85 ? -8.011 8.725 9.913 1.00 95.25 85 TYR A O 1
ATOM 655 N N . VAL A 1 86 ? -8.218 7.420 8.102 1.00 95.94 86 VAL A N 1
ATOM 656 C CA . VAL A 1 86 ? -9.483 6.796 8.480 1.00 95.94 86 VAL A CA 1
ATOM 657 C C . VAL A 1 86 ? -9.483 5.309 8.147 1.00 95.94 86 VAL A C 1
ATOM 659 O O . VAL A 1 86 ? -8.835 4.877 7.195 1.00 95.94 86 VAL A O 1
ATOM 662 N N . ILE A 1 87 ? -10.242 4.518 8.896 1.00 95.00 87 ILE A N 1
ATOM 663 C CA . ILE A 1 87 ? -10.482 3.093 8.635 1.00 95.00 87 ILE A CA 1
ATOM 664 C C . ILE A 1 87 ? -11.993 2.860 8.664 1.00 95.00 87 ILE A C 1
ATOM 666 O O . ILE A 1 87 ? -12.655 3.379 9.561 1.00 95.00 87 ILE A O 1
ATOM 670 N N . PRO A 1 88 ? -12.580 2.086 7.739 1.00 95.19 88 PRO A N 1
ATOM 671 C CA . PRO A 1 88 ? -13.975 1.682 7.870 1.00 95.19 88 PRO A CA 1
ATOM 672 C C . PRO A 1 88 ? -14.211 0.966 9.208 1.00 95.19 88 PRO A C 1
ATOM 674 O O . PRO A 1 88 ? -13.466 0.050 9.551 1.00 95.19 88 PRO A O 1
ATOM 677 N N . ILE A 1 89 ? -15.250 1.342 9.956 1.00 94.31 89 ILE A N 1
ATOM 678 C CA . ILE A 1 89 ? -15.545 0.761 11.282 1.00 94.31 89 ILE A CA 1
ATOM 679 C C . ILE A 1 89 ? -15.646 -0.772 11.197 1.00 94.31 89 ILE A C 1
ATOM 681 O O . ILE A 1 89 ? -15.044 -1.479 12.001 1.00 94.31 89 ILE A O 1
ATOM 685 N N . I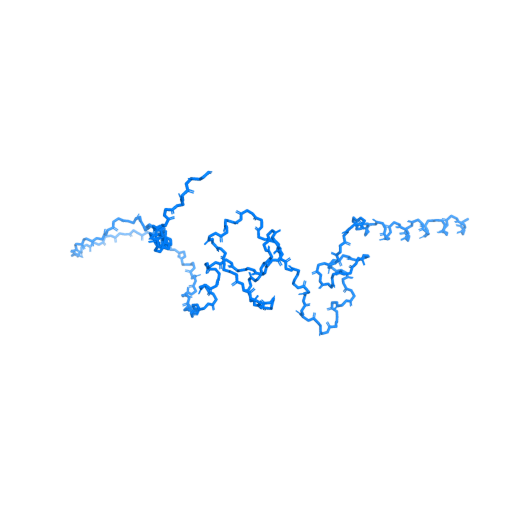LE A 1 90 ? -16.299 -1.286 10.147 1.00 91.81 90 ILE A N 1
ATOM 686 C CA . ILE A 1 90 ? -16.430 -2.729 9.871 1.00 91.81 90 ILE A CA 1
ATOM 687 C C . ILE A 1 90 ? -15.057 -3.405 9.726 1.00 91.81 90 ILE A C 1
ATOM 689 O O . ILE A 1 90 ? -14.854 -4.512 10.221 1.00 91.81 90 ILE A O 1
ATOM 693 N N . ASP A 1 91 ? -14.101 -2.748 9.066 1.00 92.75 91 ASP A N 1
ATOM 694 C CA . ASP A 1 91 ? -12.751 -3.286 8.890 1.00 92.75 91 ASP A CA 1
ATOM 695 C C . ASP A 1 91 ? -11.977 -3.247 10.210 1.00 92.75 91 ASP A C 1
ATOM 697 O O . ASP A 1 91 ? -11.290 -4.210 10.553 1.00 92.75 91 ASP A O 1
ATOM 701 N N . ALA A 1 92 ? -12.106 -2.157 10.972 1.00 91.38 92 ALA A N 1
ATOM 702 C CA . ALA A 1 92 ? -11.491 -2.033 12.289 1.00 91.38 92 ALA A CA 1
ATOM 703 C C . ALA A 1 92 ? -11.957 -3.160 13.229 1.00 91.38 92 ALA A C 1
ATOM 705 O O . ALA A 1 92 ? -11.123 -3.800 13.874 1.00 91.38 92 ALA A O 1
ATOM 706 N N . GLU A 1 93 ? -13.258 -3.459 13.236 1.00 91.62 93 GLU A N 1
ATOM 707 C CA . GLU A 1 93 ? -13.845 -4.585 13.965 1.00 91.62 93 GLU A CA 1
ATOM 708 C C . GLU A 1 93 ? -13.364 -5.936 13.425 1.00 91.62 93 GLU A C 1
ATOM 710 O O . GLU A 1 93 ? -12.958 -6.797 14.201 1.00 91.62 93 GLU A O 1
ATOM 715 N N . ALA A 1 94 ? -13.343 -6.131 12.104 1.00 89.25 94 ALA A N 1
ATOM 716 C CA . ALA A 1 94 ? -12.912 -7.387 11.491 1.00 89.25 94 ALA A CA 1
ATOM 717 C C . ALA A 1 94 ? -11.430 -7.711 11.752 1.00 89.25 94 ALA A C 1
ATOM 719 O O . ALA A 1 94 ? -11.061 -8.884 11.831 1.00 89.25 94 ALA A O 1
ATOM 720 N N . TYR A 1 95 ? -10.573 -6.694 11.878 1.00 85.12 95 TYR A N 1
ATOM 721 C CA . TYR A 1 95 ? -9.173 -6.878 12.265 1.00 85.12 95 TYR A CA 1
ATOM 722 C C . TYR A 1 95 ? -8.989 -7.095 13.768 1.00 85.12 95 TYR A C 1
ATOM 724 O O . TYR A 1 95 ? -8.025 -7.757 14.151 1.00 85.12 95 TYR A O 1
ATOM 732 N N . ALA A 1 96 ? -9.881 -6.552 14.600 1.00 86.88 96 ALA A N 1
ATOM 733 C CA . ALA A 1 96 ? -9.886 -6.790 16.040 1.00 86.88 96 ALA A CA 1
ATOM 734 C C . ALA A 1 96 ? -10.472 -8.167 16.400 1.00 86.88 96 ALA A C 1
ATOM 736 O O . ALA A 1 96 ? -10.040 -8.792 17.365 1.00 86.88 96 ALA A O 1
ATOM 737 N N . ALA A 1 97 ? -11.437 -8.656 15.618 1.00 85.88 97 ALA A N 1
ATOM 738 C CA . ALA A 1 97 ? -12.077 -9.942 15.830 1.00 85.88 97 ALA A CA 1
ATOM 739 C C . ALA A 1 97 ? -11.107 -11.103 15.565 1.00 85.88 97 ALA A C 1
ATOM 741 O O . ALA A 1 97 ? -10.473 -11.206 14.510 1.00 85.88 97 ALA A O 1
ATOM 742 N N . GLU A 1 98 ? -11.030 -12.035 16.513 1.00 78.31 98 GLU A N 1
ATOM 743 C CA . GLU A 1 98 ? -10.243 -13.251 16.352 1.00 78.31 98 GLU A CA 1
ATOM 744 C C . GLU A 1 98 ? -10.794 -14.096 15.193 1.00 78.31 98 GLU A C 1
ATOM 746 O O . GLU A 1 98 ? -11.982 -14.436 15.127 1.00 78.31 98 GLU A O 1
ATOM 751 N N . LYS A 1 99 ? -9.913 -14.462 14.257 1.00 73.62 99 LYS A N 1
ATOM 752 C CA . LYS A 1 99 ? -10.269 -15.279 13.096 1.00 73.62 99 LYS A CA 1
ATOM 753 C C . LYS A 1 99 ? -10.545 -16.715 13.526 1.00 73.62 99 LYS A C 1
ATOM 755 O O . LYS A 1 99 ? -9.673 -17.578 13.446 1.00 73.62 99 LYS A O 1
ATOM 760 N N . LYS A 1 100 ? -11.789 -17.005 13.900 1.00 71.88 100 LYS A N 1
ATOM 761 C CA . LYS A 1 100 ? -12.262 -18.388 14.009 1.00 71.88 100 LYS A CA 1
ATOM 762 C C . LYS A 1 100 ? -12.162 -19.024 12.623 1.00 71.88 100 LYS A C 1
ATOM 764 O O . LYS A 1 100 ? -12.796 -18.557 11.673 1.00 71.88 100 LYS A O 1
ATOM 769 N N . LYS A 1 101 ? -11.326 -20.057 12.485 1.00 73.38 101 LYS A N 1
ATOM 770 C CA . LYS A 1 101 ? -11.189 -20.812 11.234 1.00 73.38 101 LYS A CA 1
ATOM 771 C C . LYS A 1 101 ? -12.570 -21.346 10.857 1.00 73.38 101 LYS A C 1
ATOM 773 O O . LYS A 1 101 ? -13.104 -22.212 11.545 1.00 73.38 101 LYS A O 1
ATOM 778 N N . ARG A 1 102 ? -13.165 -20.822 9.781 1.00 65.94 102 ARG A N 1
ATOM 779 C CA . ARG A 1 102 ? -14.326 -21.482 9.181 1.00 65.94 102 ARG A CA 1
ATOM 780 C C . ARG A 1 102 ? -13.866 -22.858 8.687 1.00 65.94 102 ARG A C 1
ATOM 782 O O . ARG A 1 102 ? -12.777 -22.930 8.109 1.00 65.94 102 ARG A O 1
ATOM 789 N N . PRO A 1 103 ? -14.646 -23.928 8.912 1.00 72.25 103 PRO A N 1
ATOM 790 C CA . PRO A 1 103 ? -14.366 -25.225 8.312 1.00 72.25 103 PRO A CA 1
ATOM 791 C C . PRO A 1 103 ? -14.151 -25.050 6.808 1.00 72.25 103 PRO A C 1
ATOM 793 O O . PRO A 1 103 ? -14.890 -24.300 6.166 1.00 72.25 103 PRO A O 1
ATOM 796 N N . SER A 1 104 ? -13.116 -25.693 6.265 1.00 73.44 104 SER A N 1
ATOM 797 C CA . SER A 1 104 ? -12.847 -25.670 4.826 1.00 73.44 104 SER A CA 1
ATOM 798 C C . SER A 1 104 ? -14.111 -26.084 4.069 1.00 73.44 104 SER A C 1
ATOM 800 O O . SER A 1 104 ? -14.717 -27.108 4.396 1.00 73.44 104 SER A O 1
ATOM 802 N N . PHE A 1 105 ? -14.532 -25.288 3.084 1.00 68.44 105 PHE A N 1
ATOM 803 C CA . PHE A 1 105 ? -15.641 -25.638 2.201 1.00 68.44 105 PHE A CA 1
ATOM 804 C C . PHE A 1 105 ? -15.226 -26.853 1.358 1.00 68.44 105 PHE A C 1
ATOM 806 O O . PHE A 1 105 ? -14.635 -26.695 0.293 1.00 68.44 105 PHE A O 1
ATOM 813 N N . SER A 1 106 ? -15.503 -28.074 1.823 1.00 54.44 106 SER A N 1
ATOM 814 C CA . SER A 1 106 ? -15.447 -29.247 0.948 1.00 54.44 106 SER A CA 1
ATOM 815 C C . SER A 1 106 ? -16.761 -29.327 0.171 1.00 54.44 106 SER A C 1
ATOM 817 O O . SER A 1 106 ? -17.823 -29.603 0.729 1.00 54.44 106 SER A O 1
ATOM 819 N N . CYS A 1 107 ? -16.699 -29.024 -1.127 1.00 46.62 107 CYS A N 1
ATOM 820 C CA . CYS A 1 107 ? -17.746 -29.380 -2.079 1.00 46.62 107 CYS A CA 1
ATOM 821 C C . CYS A 1 107 ? -17.855 -30.908 -2.108 1.00 46.62 107 CYS A C 1
ATOM 823 O O . CYS A 1 107 ? -17.092 -31.561 -2.813 1.00 46.62 107 CYS A O 1
ATOM 825 N N . GLN A 1 108 ? -18.778 -31.492 -1.345 1.00 52.03 108 GLN A N 1
ATOM 826 C CA . GLN A 1 108 ? -19.199 -32.867 -1.593 1.00 52.03 108 GLN A CA 1
ATOM 827 C C . GLN A 1 108 ? -20.388 -32.846 -2.550 1.00 52.03 108 GLN A C 1
ATOM 829 O O . GLN A 1 108 ? -21.511 -32.506 -2.183 1.00 52.03 108 GLN A O 1
ATOM 834 N N . THR A 1 109 ? -20.108 -33.193 -3.800 1.00 43.53 109 THR A N 1
ATOM 835 C CA . THR A 1 109 ? -21.080 -33.632 -4.796 1.00 43.53 109 THR A CA 1
ATOM 836 C C . THR A 1 109 ? -21.709 -34.952 -4.326 1.00 43.53 109 THR A C 1
ATOM 838 O O . THR A 1 109 ? -21.002 -35.926 -4.090 1.00 43.53 109 THR A O 1
ATOM 841 N N . LYS A 1 110 ? -23.038 -35.016 -4.172 1.00 55.78 110 LYS A N 1
ATOM 842 C CA . LYS A 1 110 ? -23.783 -36.277 -3.976 1.00 55.78 110 LYS A CA 1
ATOM 843 C C . LYS A 1 110 ? -24.752 -36.481 -5.153 1.00 55.78 110 LYS A C 1
ATOM 845 O O . LYS A 1 110 ? -25.596 -35.606 -5.347 1.00 55.78 110 LYS A O 1
ATOM 850 N N . PRO A 1 111 ? -24.658 -37.575 -5.934 1.00 41.84 111 PRO A N 1
ATOM 851 C CA . PRO A 1 111 ? -25.629 -37.904 -6.978 1.00 41.84 111 PRO A CA 1
ATOM 852 C C . PRO A 1 111 ? -26.790 -38.789 -6.465 1.00 41.84 111 PRO A C 1
ATOM 854 O O . PRO A 1 111 ? -26.684 -39.444 -5.432 1.00 41.84 111 PRO A O 1
ATOM 857 N N . LEU A 1 112 ? -27.908 -38.752 -7.204 1.00 41.53 112 LEU A N 1
ATOM 858 C CA . LEU A 1 112 ? -29.225 -39.376 -6.972 1.00 41.53 112 LEU A CA 1
ATOM 859 C C . LEU A 1 112 ? -29.240 -40.923 -7.054 1.00 41.53 112 LEU A C 1
ATOM 861 O O . LEU A 1 112 ? -28.596 -41.476 -7.939 1.00 41.53 112 LEU A O 1
ATOM 865 N N . SER A 1 113 ? -30.068 -41.586 -6.224 1.00 42.03 113 SER A N 1
ATOM 866 C CA . SER A 1 113 ? -30.903 -42.803 -6.491 1.00 42.03 113 SER A CA 1
ATOM 867 C C . SER A 1 113 ? -31.313 -43.457 -5.148 1.00 42.03 113 SER A C 1
ATOM 869 O O . SER A 1 113 ? -30.469 -43.864 -4.365 1.00 42.03 113 SER A O 1
ATOM 871 N N . SER A 1 114 ? -32.542 -43.244 -4.660 1.00 45.81 114 SER A N 1
ATOM 872 C CA . SER A 1 114 ? -33.756 -44.078 -4.821 1.00 45.81 114 SER A CA 1
ATOM 873 C C . SER A 1 114 ? -33.794 -45.377 -3.991 1.00 45.81 114 SER A C 1
ATOM 875 O O . SER A 1 114 ? -33.116 -46.331 -4.343 1.00 45.81 114 SER A O 1
ATOM 877 N N . SER A 1 115 ? -34.669 -45.395 -2.968 1.00 48.06 115 SER A N 1
ATOM 878 C CA . SER A 1 115 ? -35.735 -46.392 -2.684 1.00 48.06 115 SER A CA 1
ATOM 879 C C . SER A 1 115 ? -35.836 -46.837 -1.207 1.00 48.06 115 SER A C 1
ATOM 881 O O . SER A 1 115 ? -34.946 -47.522 -0.722 1.00 48.06 115 SER A O 1
ATOM 883 N N . SER A 1 116 ? -36.952 -46.439 -0.558 1.00 48.59 116 SER A N 1
ATOM 884 C CA . SER A 1 116 ? -37.838 -47.189 0.383 1.00 48.59 116 SER A CA 1
ATOM 885 C C . SER A 1 116 ? -37.207 -48.108 1.454 1.00 48.59 116 SER A C 1
ATOM 887 O O . SER A 1 116 ? -36.429 -48.982 1.119 1.00 48.59 116 SER A O 1
ATOM 889 N N . SER A 1 117 ? -37.559 -48.097 2.746 1.00 50.81 117 SER A N 1
ATOM 890 C CA . SER A 1 117 ? -38.854 -47.833 3.394 1.00 50.81 117 SER A CA 1
ATOM 891 C C . SER A 1 117 ? -38.728 -47.808 4.932 1.00 50.81 117 SER A C 1
ATOM 893 O O . SER A 1 117 ? -37.931 -48.553 5.489 1.00 50.81 117 SER A O 1
ATOM 895 N N . ALA A 1 118 ? -39.643 -47.059 5.563 1.00 47.59 118 ALA A N 1
ATOM 896 C CA . ALA A 1 118 ? -40.174 -47.187 6.930 1.00 47.59 118 ALA A CA 1
ATOM 897 C C . ALA A 1 118 ? -39.266 -46.851 8.135 1.00 47.59 118 ALA A C 1
ATOM 899 O O . ALA A 1 118 ? -38.422 -47.636 8.549 1.00 47.59 118 ALA A O 1
ATOM 900 N N . GLY A 1 119 ? -39.573 -45.727 8.798 1.00 41.12 119 GLY A N 1
ATOM 901 C CA . GLY A 1 119 ? -39.194 -45.517 10.196 1.00 41.12 119 GLY A CA 1
ATOM 902 C C . GLY A 1 119 ? -39.144 -44.058 10.646 1.00 41.12 119 GLY A C 1
ATOM 903 O O . GLY A 1 119 ? -38.137 -43.397 10.456 1.00 41.12 119 GLY A O 1
ATOM 904 N N . ALA A 1 120 ? -40.208 -43.632 11.330 1.00 46.62 120 ALA A N 1
ATOM 905 C CA . ALA A 1 120 ? -40.213 -42.638 12.408 1.00 46.62 120 ALA A CA 1
ATOM 906 C C . ALA A 1 120 ? -39.955 -41.137 12.114 1.00 46.62 120 ALA A C 1
ATOM 908 O O . ALA A 1 120 ? -38.888 -40.701 11.708 1.00 46.62 120 ALA A O 1
ATOM 909 N N . ALA A 1 121 ? -40.960 -40.361 12.534 1.00 49.66 121 ALA A N 1
ATOM 910 C CA . ALA A 1 121 ? -40.849 -39.123 13.307 1.00 49.66 121 ALA A CA 1
ATOM 911 C C . ALA A 1 121 ? -40.260 -37.852 12.654 1.00 49.66 121 ALA A C 1
ATOM 913 O O . ALA A 1 121 ? -39.061 -37.623 12.584 1.00 49.66 121 ALA A O 1
ATOM 914 N N . SER A 1 122 ? -41.205 -36.950 12.365 1.00 54.50 122 SER A N 1
ATOM 915 C CA . SER A 1 122 ? -41.201 -35.519 12.699 1.00 54.50 122 SER A CA 1
ATOM 916 C C . SER A 1 122 ? -40.109 -34.595 12.140 1.00 54.50 122 SER A C 1
ATOM 918 O O . SER A 1 122 ? -38.975 -34.575 12.601 1.00 54.50 122 SER A O 1
ATOM 920 N N . SER A 1 123 ? -40.594 -33.648 11.329 1.00 53.12 123 SER A N 1
ATOM 921 C CA . SER A 1 123 ? -40.247 -32.222 11.381 1.00 53.12 123 SER A CA 1
ATOM 922 C C . SER A 1 123 ? -38.805 -31.851 11.013 1.00 53.12 123 SER A C 1
ATOM 924 O O . SER A 1 123 ? -37.942 -31.696 11.873 1.00 53.12 123 SER A O 1
ATOM 926 N N . VAL A 1 124 ? -38.559 -31.602 9.723 1.00 61.00 124 VAL A N 1
ATOM 927 C CA . VAL A 1 124 ? -37.384 -30.840 9.280 1.00 61.00 124 VAL A CA 1
ATOM 928 C C . VAL A 1 124 ? -37.853 -29.696 8.395 1.00 61.00 124 VAL A C 1
ATOM 930 O O . VAL A 1 124 ? -38.582 -29.878 7.425 1.00 61.00 124 VAL A O 1
ATOM 933 N N . GLN A 1 125 ? -37.469 -28.507 8.835 1.00 62.91 125 GLN A N 1
ATOM 934 C CA . GLN A 1 125 ? -37.914 -27.199 8.393 1.00 62.91 125 GLN A CA 1
ATOM 935 C C . GLN A 1 125 ? -37.398 -26.872 6.991 1.00 62.91 125 GLN A C 1
ATOM 937 O O . GLN A 1 125 ? -36.232 -27.113 6.669 1.00 62.91 125 GLN A O 1
ATOM 942 N N . ASP A 1 126 ? -38.273 -26.259 6.196 1.00 55.16 126 ASP A N 1
ATOM 943 C CA . ASP A 1 126 ? -37.955 -25.728 4.881 1.00 55.16 126 ASP A CA 1
ATOM 944 C C . ASP A 1 126 ? -36.784 -24.743 4.915 1.00 55.16 126 ASP A C 1
ATOM 946 O O . ASP A 1 126 ? -36.699 -23.789 5.698 1.00 55.16 126 ASP A O 1
ATOM 950 N N . ALA A 1 127 ? -35.871 -24.998 3.987 1.00 53.09 127 ALA A N 1
ATOM 951 C CA . ALA A 1 127 ? -34.657 -24.258 3.752 1.00 53.09 127 ALA A CA 1
ATOM 952 C C . ALA A 1 127 ? -34.950 -22.902 3.090 1.00 53.09 127 ALA A C 1
ATOM 954 O O . ALA A 1 127 ? -35.142 -22.786 1.881 1.00 53.09 127 ALA A O 1
ATOM 955 N N . ARG A 1 128 ? -34.857 -21.826 3.871 1.00 59.12 128 ARG A N 1
ATOM 956 C CA . ARG A 1 128 ? -34.497 -20.497 3.354 1.00 59.12 128 ARG A CA 1
ATOM 957 C C . ARG A 1 128 ? -33.650 -19.770 4.393 1.00 59.12 128 ARG A C 1
ATOM 959 O O . ARG A 1 128 ? -34.092 -18.829 5.047 1.00 59.12 128 ARG A O 1
ATOM 966 N N . GLY A 1 129 ? -32.414 -20.243 4.558 1.00 49.69 129 GLY A N 1
ATOM 967 C CA . GLY A 1 129 ? -31.400 -19.593 5.384 1.00 49.69 129 GLY A CA 1
ATOM 968 C C . GLY A 1 129 ? -31.195 -18.150 4.928 1.00 49.69 129 GLY A C 1
ATOM 969 O O . GLY A 1 129 ? -30.627 -17.882 3.869 1.00 49.69 129 GLY A O 1
ATOM 970 N N . LYS A 1 130 ? -31.725 -17.219 5.721 1.00 63.72 130 LYS A N 1
ATOM 971 C CA . LYS A 1 130 ? -31.597 -15.776 5.542 1.00 63.72 130 LYS A CA 1
ATOM 972 C C . LYS A 1 130 ? -30.110 -15.424 5.546 1.00 63.72 130 LYS A C 1
ATOM 974 O O . LYS A 1 130 ? -29.394 -15.798 6.471 1.00 63.72 130 LYS A O 1
ATOM 979 N N . ARG A 1 131 ? -29.650 -14.663 4.544 1.00 59.41 131 ARG A N 1
ATOM 980 C CA . ARG A 1 131 ? -28.418 -13.874 4.684 1.00 59.41 131 ARG A CA 1
ATOM 981 C C . ARG A 1 131 ? -28.639 -13.011 5.919 1.00 59.41 131 ARG A C 1
ATOM 983 O O . ARG A 1 131 ? -29.476 -12.110 5.884 1.00 59.41 131 ARG A O 1
ATOM 990 N N . SER A 1 132 ? -27.977 -13.342 7.019 1.00 57.06 132 SER A N 1
ATOM 991 C CA . SER A 1 132 ? -27.943 -12.492 8.197 1.00 57.06 132 SER A CA 1
ATOM 992 C C . SER A 1 132 ? -27.382 -11.151 7.739 1.00 57.06 132 SER A C 1
ATOM 994 O O . SER A 1 132 ? -26.201 -11.056 7.400 1.00 57.06 132 SER A O 1
ATOM 996 N N . ARG A 1 133 ? -28.256 -10.142 7.637 1.00 59.19 133 ARG A N 1
ATOM 997 C CA . ARG A 1 133 ? -27.828 -8.746 7.594 1.00 59.19 133 ARG A CA 1
ATOM 998 C C . ARG A 1 133 ? -26.964 -8.543 8.829 1.00 59.19 133 ARG A C 1
ATOM 1000 O O . ARG A 1 133 ? -27.380 -8.927 9.922 1.00 59.19 133 ARG A O 1
ATOM 1007 N N . SER A 1 134 ? -25.766 -8.009 8.629 1.00 60.47 134 SER A N 1
ATOM 1008 C CA . SER A 1 134 ? -24.939 -7.522 9.725 1.00 60.47 134 SER A CA 1
ATOM 1009 C C . SER A 1 134 ? -25.802 -6.631 10.627 1.00 60.47 134 SER A C 1
ATOM 1011 O O . SER A 1 134 ? -26.621 -5.877 10.090 1.00 60.47 134 SER A O 1
ATOM 1013 N N . PRO A 1 135 ? -25.674 -6.733 11.959 1.00 65.31 135 PRO A N 1
ATOM 1014 C CA . PRO A 1 135 ? -26.381 -5.839 12.863 1.00 65.31 135 PRO A CA 1
ATOM 1015 C C . PRO A 1 135 ? -26.081 -4.385 12.485 1.00 65.31 135 PRO A C 1
ATOM 1017 O O . PRO A 1 135 ? -24.921 -4.036 12.262 1.00 65.31 135 PRO A O 1
ATOM 1020 N N . SER A 1 136 ? -27.117 -3.552 12.374 1.00 55.62 136 SER A N 1
ATOM 1021 C CA . SER A 1 136 ? -26.923 -2.103 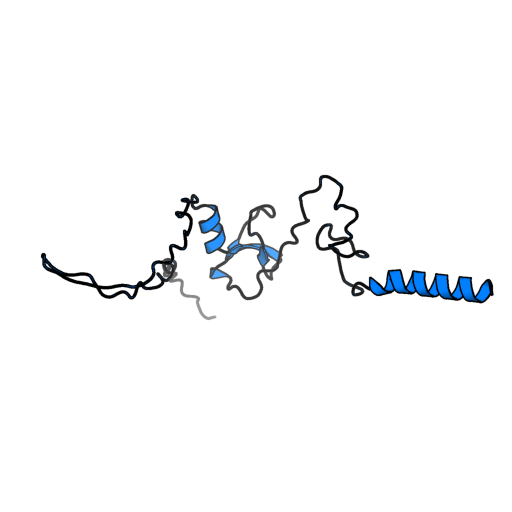12.309 1.00 55.62 136 SER A CA 1
ATOM 1022 C C . SER A 1 136 ? -26.273 -1.638 13.621 1.00 55.62 136 SER A C 1
ATOM 1024 O O . SER A 1 136 ? -26.621 -2.181 14.675 1.00 55.62 136 SER A O 1
ATOM 1026 N N . PRO A 1 137 ? -25.344 -0.668 13.589 1.00 65.50 137 PRO A N 1
ATOM 1027 C CA . PRO A 1 137 ? -24.781 -0.101 14.811 1.00 65.50 137 PRO A CA 1
ATOM 1028 C C . PRO A 1 137 ? -25.893 0.513 15.685 1.00 65.50 137 PRO A C 1
ATOM 1030 O O . PRO A 1 137 ? -26.918 0.939 15.144 1.00 65.50 137 PRO A O 1
ATOM 1033 N N . PRO A 1 138 ? -25.723 0.552 17.020 1.00 69.44 138 PRO A N 1
ATOM 1034 C CA . PRO A 1 138 ? -26.700 1.162 17.916 1.00 69.44 138 PRO A CA 1
ATOM 1035 C C . PRO A 1 138 ? -26.871 2.649 17.585 1.00 69.44 138 PRO A C 1
ATOM 1037 O O . PRO A 1 138 ? -25.892 3.390 17.494 1.00 69.44 138 PRO A O 1
ATOM 1040 N N . GLU A 1 139 ? -28.118 3.087 17.405 1.00 59.44 139 GLU A N 1
ATOM 1041 C CA . GLU A 1 139 ? -28.436 4.496 17.183 1.00 59.44 139 GLU A CA 1
ATOM 1042 C C . GLU A 1 139 ? -28.203 5.275 18.481 1.00 59.44 139 GLU A C 1
ATOM 1044 O O . GLU A 1 139 ? -28.918 5.112 19.469 1.00 59.44 139 GLU A O 1
ATOM 1049 N N . THR A 1 140 ? -27.179 6.124 18.503 1.00 60.19 140 THR A N 1
ATOM 1050 C CA . THR A 1 140 ? -27.012 7.105 19.573 1.00 60.19 140 THR A CA 1
ATOM 1051 C C . THR A 1 140 ? -27.943 8.277 19.288 1.00 60.19 140 THR A C 1
ATOM 1053 O O . THR A 1 140 ? -27.678 9.077 18.388 1.00 60.19 140 THR A O 1
ATOM 1056 N N . HIS A 1 141 ? -29.035 8.373 20.048 1.00 59.31 141 HIS A N 1
ATOM 1057 C CA . HIS A 1 141 ? -29.943 9.519 20.044 1.00 59.31 141 HIS A CA 1
ATOM 1058 C C . HIS A 1 141 ? -29.205 10.737 20.627 1.00 59.31 141 HIS A C 1
ATOM 1060 O O . HIS A 1 141 ? -29.190 10.981 21.831 1.00 59.31 141 HIS A O 1
ATOM 1066 N N . GLY A 1 142 ? -28.499 11.461 19.761 1.00 53.28 142 GLY A N 1
ATOM 1067 C CA . GLY A 1 142 ? -27.865 12.733 20.079 1.00 53.28 142 GLY A CA 1
ATOM 1068 C C . GLY A 1 142 ? -28.878 13.865 19.970 1.00 53.28 142 GLY A C 1
ATOM 1069 O O . GLY A 1 142 ? -28.886 14.594 18.982 1.00 53.28 142 GLY A O 1
ATOM 1070 N N . ASP A 1 143 ? -29.733 14.006 20.979 1.00 57.66 143 ASP A N 1
ATOM 1071 C CA . ASP A 1 143 ? -30.516 15.218 21.203 1.00 57.66 143 ASP A CA 1
ATOM 1072 C C . ASP A 1 143 ? -29.567 16.355 21.593 1.00 57.66 143 ASP A C 1
ATOM 1074 O O . ASP A 1 143 ? -29.072 16.404 22.715 1.00 57.66 143 ASP A O 1
ATOM 1078 N N . GLN A 1 144 ? -29.293 17.274 20.665 1.00 65.19 144 GLN A N 1
ATOM 1079 C CA . GLN A 1 144 ? -28.778 18.604 20.992 1.00 65.19 144 GLN A CA 1
ATOM 1080 C C . GLN A 1 144 ? -29.227 19.623 19.935 1.00 65.19 144 GLN A C 1
ATOM 1082 O O . GLN A 1 144 ? -28.630 19.843 18.883 1.00 65.19 144 GLN A O 1
ATOM 1087 N N . LYS A 1 145 ? -30.364 20.225 20.273 1.00 61.28 145 LYS A N 1
ATOM 1088 C CA . LYS A 1 145 ? -31.001 21.427 19.733 1.00 61.28 145 LYS A CA 1
ATOM 1089 C C . LYS A 1 145 ? -29.974 22.494 19.319 1.00 61.28 145 LYS A C 1
ATOM 1091 O O . LYS A 1 145 ? -29.359 23.127 20.172 1.00 61.28 145 LYS A O 1
ATOM 1096 N N . ARG A 1 146 ? -29.834 22.758 18.014 1.00 62.88 146 ARG A N 1
ATOM 1097 C CA . ARG A 1 146 ? -29.126 23.952 17.520 1.00 62.88 146 ARG A CA 1
ATOM 1098 C C . ARG A 1 146 ? -30.078 25.159 17.570 1.00 62.88 146 ARG A C 1
ATOM 1100 O O . ARG A 1 146 ? -31.176 25.056 17.015 1.00 62.88 146 ARG A O 1
ATOM 1107 N N . PRO A 1 147 ? -29.711 26.294 18.191 1.00 72.00 147 PRO A N 1
ATOM 1108 C CA . PRO A 1 147 ? -30.493 27.518 18.081 1.00 72.00 147 PRO A CA 1
ATOM 1109 C C . PRO A 1 147 ? -30.388 28.058 16.65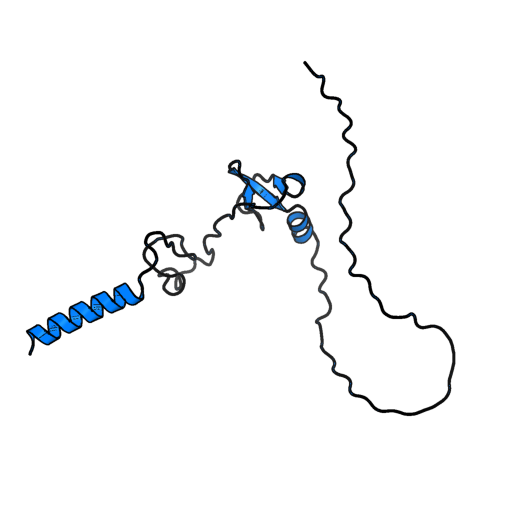0 1.00 72.00 147 PRO A C 1
ATOM 1111 O O . PRO A 1 147 ? -29.308 28.045 16.054 1.00 72.00 147 PRO A O 1
ATOM 1114 N N . ARG A 1 148 ? -31.509 28.529 16.097 1.00 70.00 148 ARG A N 1
ATOM 1115 C CA . ARG A 1 148 ? -31.486 29.419 14.934 1.00 70.00 148 ARG A CA 1
ATOM 1116 C C . ARG A 1 148 ? -31.146 30.816 15.437 1.00 70.00 148 ARG A C 1
ATOM 1118 O O . ARG A 1 148 ? -31.803 31.287 16.363 1.00 70.00 148 ARG A O 1
ATOM 1125 N N . HIS A 1 149 ? -30.150 31.431 14.821 1.00 64.44 149 HIS A N 1
ATOM 1126 C CA . HIS A 1 149 ? -29.938 32.867 14.849 1.00 64.44 149 HIS A CA 1
ATOM 1127 C C . HIS A 1 149 ? -29.828 33.360 13.409 1.00 64.44 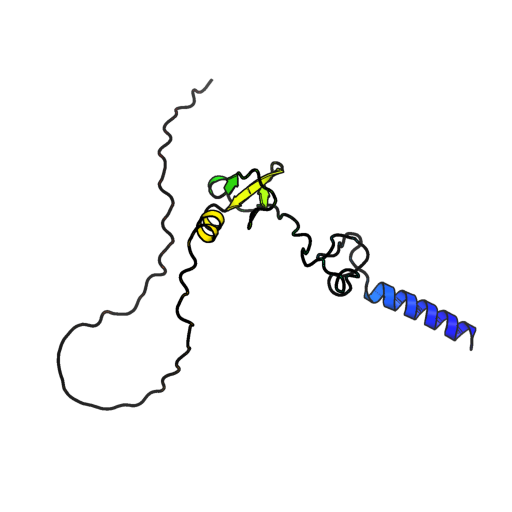149 HIS A C 1
ATOM 1129 O O . HIS A 1 149 ? -29.437 32.526 12.553 1.00 64.44 149 HIS A O 1
#